Protein AF-S5Z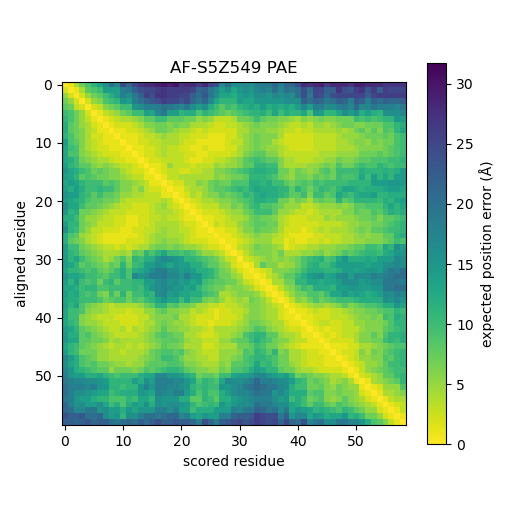549-F1 (afdb_monomer)

Sequence (59 aa):
MEWKKRDSGAPVFVKPYYTTATRIVGVFFGGVEGTTVTGFSEIDGIFCELGNMVVAYDS

Organism: Thermococcus litoralis (strain ATCC 51850 / DSM 5473 / JCM 8560 / NS-C) (NCBI:txid523849)

Nearest PDB structures (foldseek):
  1vit-assembly2_G  TM=5.916E-01  e=6.782E-01  Bos taurus
  3po1-assembly1_C  TM=6.207E-01  e=9.291E-01  Homo sapiens
  1ycp-assembly2_M  TM=6.255E-01  e=1.356E+00  Bos taurus
  3hkj-assembly1_B  TM=5.747E-01  e=1.273E+00  Homo sapiens

Radius of gyration: 14.29 Å; Cα contacts (8 Å, |Δi|>4): 74; chains: 1; bounding box: 33×37×30 Å

Foldseek 3Di:
DPPWPPQFQPWDWDDDPVDNDIDTQFTWHTADPPDPGTDGDGPVVVCVVVPDDDDDDDD

Secondary structure (DSSP, 8-state):
---SSS-TTPEEEE--TT-S--EEEEEEEEE-TTSS-EEEEEHHHHHHHH-----PPP-

Structure (mmCIF, N/CA/C/O backbone):
data_AF-S5Z549-F1
#
_entry.id   AF-S5Z549-F1
#
loop_
_atom_site.group_PDB
_atom_site.id
_atom_site.type_symbol
_atom_site.label_atom_id
_atom_site.label_alt_id
_atom_site.label_comp_id
_atom_site.label_asym_id
_atom_site.label_entity_id
_atom_site.label_seq_id
_atom_site.pdbx_PDB_ins_code
_atom_site.Cartn_x
_atom_site.Cartn_y
_atom_site.Cartn_z
_atom_site.occupancy
_atom_site.B_iso_or_equiv
_atom_site.auth_seq_id
_atom_site.auth_comp_id
_atom_site.auth_asym_id
_atom_site.auth_atom_id
_atom_site.pdbx_PDB_model_num
ATOM 1 N N . MET A 1 1 ? 22.600 3.296 5.746 1.00 40.88 1 MET A N 1
ATOM 2 C CA . MET A 1 1 ? 21.211 2.920 6.089 1.00 40.88 1 MET A CA 1
ATOM 3 C C . MET A 1 1 ? 20.517 2.571 4.779 1.00 40.88 1 MET A C 1
ATOM 5 O O . MET A 1 1 ? 20.171 3.465 4.025 1.00 40.88 1 MET A O 1
ATOM 9 N N . GLU A 1 2 ? 20.452 1.283 4.446 1.00 41.47 2 GLU A N 1
ATOM 10 C CA . GLU A 1 2 ? 20.130 0.769 3.103 1.00 41.47 2 GLU A CA 1
ATOM 11 C C . GLU A 1 2 ? 18.698 0.188 3.074 1.00 41.47 2 GLU A C 1
ATOM 13 O O . GLU A 1 2 ? 18.492 -0.998 2.862 1.00 41.47 2 GLU A O 1
ATOM 18 N N . TRP A 1 3 ? 17.691 1.013 3.390 1.00 49.34 3 TRP A N 1
ATOM 19 C CA . TRP A 1 3 ? 16.308 0.565 3.668 1.00 49.34 3 TRP A CA 1
ATOM 20 C C . TRP A 1 3 ? 15.262 1.177 2.722 1.00 49.34 3 TRP A C 1
ATOM 22 O O . TRP A 1 3 ? 14.223 1.636 3.172 1.00 49.34 3 TRP A O 1
ATOM 32 N N . LYS A 1 4 ? 15.545 1.288 1.416 1.00 56.62 4 LYS A N 1
ATOM 33 C CA . LYS A 1 4 ? 14.552 1.842 0.464 1.00 56.62 4 LYS A CA 1
ATOM 34 C C . LYS A 1 4 ? 14.441 1.131 -0.886 1.00 56.62 4 LYS A C 1
ATOM 36 O O . LYS A 1 4 ? 13.468 1.354 -1.595 1.00 56.62 4 LYS A O 1
ATOM 41 N N . LYS A 1 5 ? 15.395 0.268 -1.260 1.00 58.94 5 LYS A N 1
ATOM 42 C CA . LYS A 1 5 ? 15.394 -0.396 -2.581 1.00 58.94 5 LYS A CA 1
ATOM 43 C C . LYS A 1 5 ? 14.527 -1.658 -2.667 1.00 58.94 5 LYS A C 1
ATOM 45 O O . LYS A 1 5 ? 14.289 -2.123 -3.773 1.00 58.94 5 LYS A O 1
ATOM 50 N N . ARG A 1 6 ? 14.086 -2.229 -1.540 1.00 67.81 6 ARG A N 1
ATOM 51 C CA . ARG A 1 6 ? 13.353 -3.512 -1.510 1.00 67.81 6 ARG A CA 1
ATOM 52 C C . ARG A 1 6 ? 11.875 -3.399 -1.149 1.00 67.81 6 ARG A C 1
ATOM 54 O O . ARG A 1 6 ? 11.177 -4.399 -1.225 1.00 67.81 6 ARG A O 1
ATOM 61 N N . ASP A 1 7 ? 11.407 -2.202 -0.814 1.00 77.88 7 ASP A N 1
ATOM 62 C CA . ASP A 1 7 ? 10.036 -2.009 -0.334 1.00 77.88 7 ASP A CA 1
ATOM 63 C C . ASP 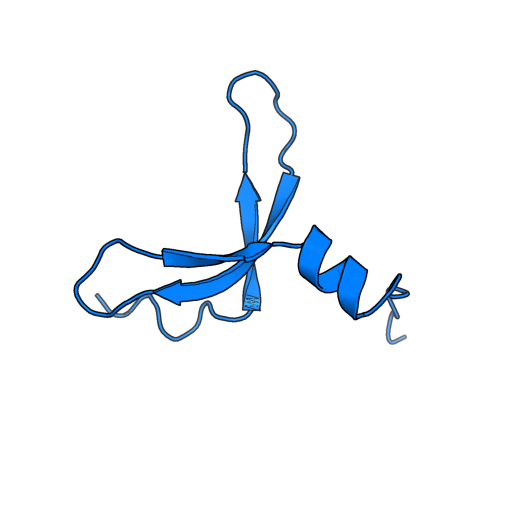A 1 7 ? 9.061 -1.655 -1.469 1.00 77.88 7 ASP A C 1
ATOM 65 O O . ASP A 1 7 ? 7.861 -1.529 -1.238 1.00 77.88 7 ASP A O 1
ATOM 69 N N . SER A 1 8 ? 9.5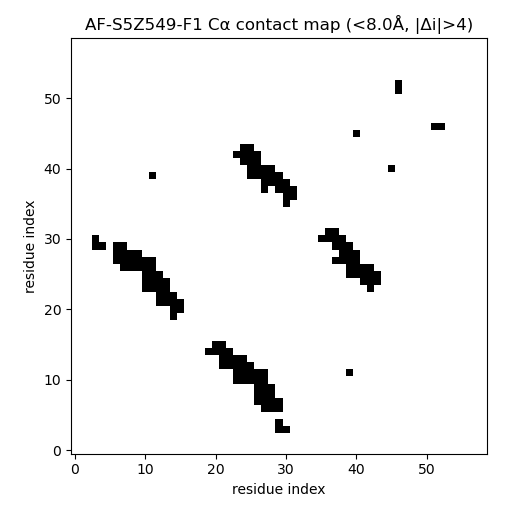49 -1.491 -2.708 1.00 83.00 8 SER A N 1
ATOM 70 C CA . SER A 1 8 ? 8.704 -1.271 -3.889 1.00 83.00 8 SER A CA 1
ATOM 71 C C . SER A 1 8 ? 7.681 -2.398 -4.038 1.00 83.00 8 SER A C 1
ATOM 73 O O . SER A 1 8 ? 8.035 -3.574 -4.028 1.00 83.00 8 SER A O 1
ATOM 75 N N . GLY A 1 9 ? 6.408 -2.033 -4.180 1.00 84.19 9 GLY A N 1
ATOM 76 C CA . GLY A 1 9 ? 5.281 -2.966 -4.187 1.00 84.19 9 GLY A CA 1
ATOM 77 C C . GLY A 1 9 ? 4.626 -3.174 -2.816 1.00 84.19 9 GLY A C 1
ATOM 78 O O . GLY A 1 9 ? 3.560 -3.781 -2.751 1.00 84.19 9 GLY A O 1
ATOM 79 N N . ALA A 1 10 ? 5.202 -2.661 -1.723 1.00 88.06 10 ALA A N 1
ATOM 80 C CA . ALA A 1 10 ? 4.605 -2.798 -0.398 1.00 88.06 10 ALA A CA 1
ATOM 81 C C . ALA A 1 10 ? 3.330 -1.940 -0.247 1.00 88.06 10 ALA A C 1
ATOM 83 O O . ALA A 1 10 ? 3.286 -0.803 -0.732 1.00 88.06 10 ALA A O 1
ATOM 84 N N . PRO A 1 11 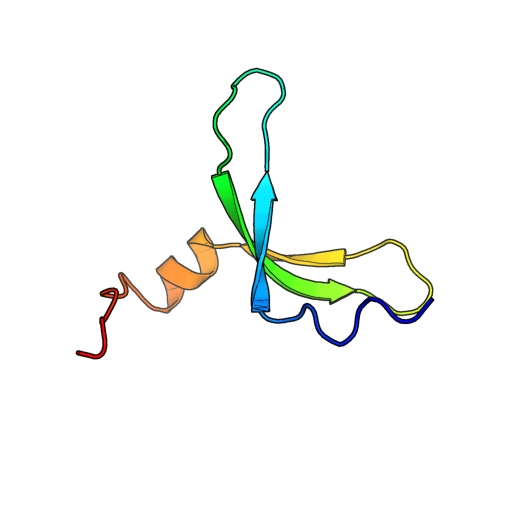? 2.298 -2.437 0.459 1.00 87.88 11 PRO A N 1
ATOM 85 C CA . PRO A 1 11 ? 1.105 -1.654 0.757 1.00 87.88 11 PRO A CA 1
ATOM 86 C C . PRO A 1 11 ? 1.416 -0.503 1.721 1.00 87.88 11 PRO A C 1
ATOM 88 O O . PRO A 1 11 ? 2.114 -0.671 2.723 1.00 87.88 11 PRO A O 1
ATOM 91 N N . VAL A 1 12 ? 0.845 0.667 1.442 1.00 88.25 12 VAL A N 1
ATOM 92 C CA .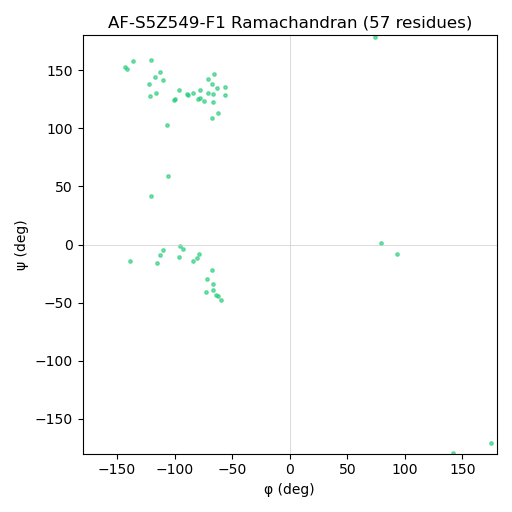 VAL A 1 12 ? 0.920 1.855 2.297 1.00 88.25 12 VAL A CA 1
ATOM 93 C C . VAL A 1 12 ? -0.371 1.985 3.087 1.00 88.25 12 VAL A C 1
ATOM 95 O O . VAL A 1 12 ? -1.465 2.049 2.521 1.00 88.25 12 VAL A O 1
ATOM 98 N N . PHE A 1 13 ? -0.233 2.056 4.409 1.00 88.69 13 PHE A N 1
ATOM 99 C CA . PHE A 1 13 ? -1.349 2.145 5.339 1.00 88.69 13 PHE A CA 1
ATOM 100 C C . PHE A 1 13 ? -1.419 3.520 6.000 1.00 88.69 13 PHE A C 1
ATOM 102 O O . PHE A 1 13 ? -0.403 4.080 6.410 1.00 88.69 13 PHE A O 1
ATOM 109 N N . VAL A 1 14 ? -2.636 4.030 6.184 1.00 86.19 14 VAL A N 1
ATOM 110 C CA . VAL A 1 14 ? -2.910 5.213 7.005 1.00 86.19 14 VAL A CA 1
ATOM 111 C C . VAL A 1 14 ? -3.787 4.809 8.180 1.00 86.19 14 VAL A C 1
ATOM 113 O O . VAL A 1 14 ? -4.828 4.173 8.006 1.00 86.19 14 VAL A O 1
ATOM 116 N N . LYS A 1 15 ? -3.371 5.224 9.378 1.00 87.62 15 LYS A N 1
ATOM 117 C CA . LYS A 1 15 ? -4.158 5.146 10.608 1.00 87.62 15 LYS A CA 1
ATOM 118 C C . LYS A 1 15 ? -4.630 6.558 10.976 1.00 87.62 15 LYS A C 1
ATOM 120 O O . LYS A 1 15 ? -3.816 7.349 11.456 1.00 87.62 15 LYS A O 1
ATOM 125 N N . PRO A 1 16 ? -5.898 6.921 10.722 1.00 83.00 16 PRO A N 1
ATOM 126 C CA . PRO A 1 16 ? -6.408 8.231 11.103 1.00 83.00 16 PRO A CA 1
ATOM 127 C C . PRO A 1 16 ? -6.439 8.371 12.630 1.00 83.00 16 PRO A C 1
ATOM 129 O O . PRO A 1 16 ? -6.697 7.408 13.341 1.00 83.00 16 PRO A O 1
ATOM 132 N N . TYR A 1 17 ? -6.217 9.577 13.151 1.00 85.69 17 TYR A N 1
ATOM 133 C CA . TYR A 1 17 ? -6.154 9.810 14.603 1.00 85.69 17 TYR A CA 1
ATOM 134 C C . TYR A 1 17 ? -7.500 9.609 15.323 1.00 85.69 17 TYR A C 1
ATOM 136 O O . TYR A 1 17 ? -7.529 9.392 16.530 1.00 85.69 17 TYR A O 1
ATOM 144 N N . TYR A 1 18 ? -8.611 9.698 14.591 1.00 86.62 18 TYR A N 1
ATOM 145 C CA . TYR A 1 18 ? -9.975 9.640 15.121 1.00 86.62 18 TYR A CA 1
ATOM 146 C C . TYR A 1 18 ? -10.602 8.239 15.065 1.00 86.62 18 TYR A C 1
ATOM 148 O O . TYR A 1 18 ? -11.747 8.068 15.475 1.00 86.62 18 TYR A O 1
ATOM 156 N N . THR A 1 19 ? -9.896 7.233 14.539 1.00 85.19 19 THR A N 1
ATOM 157 C CA . THR A 1 19 ? -10.396 5.855 14.472 1.00 85.19 19 THR A CA 1
ATOM 158 C C . THR A 1 19 ? -9.277 4.846 14.704 1.00 85.19 19 THR A C 1
ATOM 160 O O . THR A 1 19 ? -8.104 5.100 14.443 1.00 85.19 19 THR A O 1
ATOM 163 N N . THR A 1 20 ? -9.635 3.670 15.209 1.00 83.81 20 THR A N 1
ATOM 164 C CA . THR A 1 20 ? -8.711 2.537 15.340 1.00 83.81 20 THR A CA 1
ATOM 165 C C . THR A 1 20 ? -8.524 1.780 14.026 1.00 83.81 20 THR A C 1
ATOM 167 O O . THR A 1 20 ? -7.606 0.967 13.932 1.00 83.81 20 THR A O 1
ATOM 170 N N . ALA A 1 21 ? -9.357 2.050 13.015 1.00 87.81 21 ALA A N 1
ATOM 171 C CA . ALA A 1 21 ? -9.285 1.398 11.717 1.00 87.81 21 ALA A CA 1
ATOM 172 C C . ALA A 1 21 ? -8.058 1.860 10.914 1.00 87.81 21 ALA A C 1
ATOM 174 O O . ALA A 1 21 ? -7.821 3.054 10.727 1.00 87.81 21 ALA A O 1
ATOM 175 N N . THR A 1 22 ? -7.311 0.892 10.391 1.00 88.19 22 THR A N 1
ATOM 176 C CA . THR A 1 22 ? -6.230 1.118 9.430 1.00 88.19 22 THR A CA 1
ATOM 177 C C . THR A 1 22 ? -6.779 0.908 8.024 1.00 88.19 22 THR A C 1
ATOM 179 O O . THR A 1 22 ? -7.440 -0.098 7.769 1.00 88.19 22 THR A O 1
ATOM 182 N N . ARG A 1 23 ? -6.489 1.830 7.104 1.00 85.69 23 ARG A N 1
ATOM 183 C CA . ARG A 1 23 ? -6.864 1.703 5.687 1.00 85.69 23 ARG A CA 1
ATOM 184 C C . ARG A 1 23 ? -5.631 1.645 4.797 1.00 85.69 23 ARG A C 1
ATOM 186 O O . ARG A 1 23 ? -4.648 2.331 5.076 1.00 85.69 23 ARG A O 1
ATOM 193 N N . ILE A 1 24 ? -5.698 0.858 3.727 1.00 87.38 24 ILE A N 1
ATOM 194 C CA . ILE A 1 24 ? -4.704 0.896 2.650 1.00 87.38 24 ILE A CA 1
ATOM 195 C C . ILE A 1 24 ? -5.019 2.113 1.781 1.00 87.38 24 ILE A C 1
ATOM 197 O O . ILE A 1 24 ? -6.180 2.342 1.452 1.00 87.38 24 ILE A O 1
ATOM 201 N N . VAL A 1 25 ? -4.002 2.905 1.450 1.00 89.19 25 VAL A N 1
ATOM 202 C CA . VAL A 1 25 ? -4.148 4.097 0.595 1.00 89.19 25 VAL A CA 1
ATOM 203 C C . VAL A 1 25 ? -3.402 3.976 -0.726 1.00 89.19 25 VAL A C 1
ATOM 205 O O . VAL A 1 25 ? -3.673 4.734 -1.650 1.00 89.19 25 VAL A O 1
ATOM 208 N N . GLY A 1 26 ? -2.473 3.029 -0.840 1.00 90.81 26 GLY A N 1
ATOM 209 C CA . GLY A 1 26 ? -1.676 2.893 -2.045 1.00 90.81 26 GLY A CA 1
ATOM 210 C C . GLY A 1 26 ? -0.584 1.849 -1.955 1.00 90.81 26 GLY A C 1
ATOM 211 O O . GLY A 1 26 ? -0.508 1.081 -0.995 1.00 90.81 26 GLY A O 1
ATOM 212 N N . VAL A 1 27 ? 0.272 1.853 -2.970 1.00 89.38 27 VAL A N 1
ATOM 213 C CA . VAL A 1 27 ? 1.415 0.951 -3.11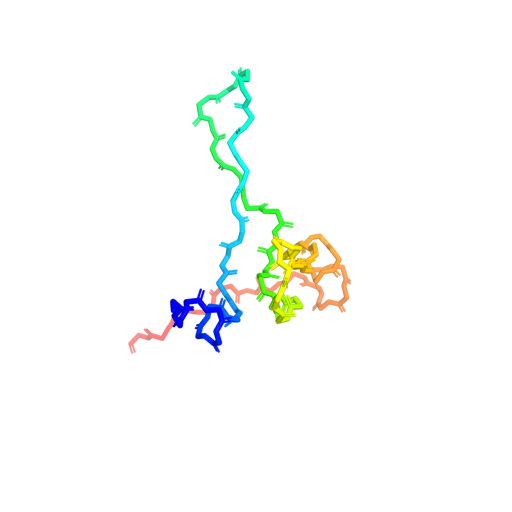3 1.00 89.38 27 VAL A CA 1
ATOM 214 C C . VAL A 1 27 ? 2.688 1.780 -3.216 1.00 89.38 27 VAL A C 1
ATOM 216 O O . VAL A 1 27 ? 2.775 2.702 -4.026 1.00 89.38 27 VAL A O 1
ATOM 219 N N . PHE A 1 28 ? 3.678 1.472 -2.384 1.00 88.50 28 PHE A N 1
ATOM 220 C CA . PHE A 1 28 ? 4.961 2.164 -2.372 1.00 88.50 28 PHE A CA 1
ATOM 221 C C . PHE A 1 28 ? 5.722 1.890 -3.672 1.00 88.50 28 PHE A C 1
ATOM 223 O O . PHE A 1 28 ? 5.901 0.733 -4.052 1.00 88.50 28 PHE A O 1
ATOM 230 N N . PHE A 1 29 ? 6.213 2.935 -4.343 1.00 85.31 29 PHE A N 1
ATOM 231 C CA . PHE A 1 29 ? 7.023 2.777 -5.560 1.00 85.31 29 PHE A CA 1
ATOM 232 C C . PHE A 1 29 ? 8.482 3.211 -5.385 1.00 85.31 29 PHE A C 1
ATOM 234 O O . PHE A 1 29 ? 9.305 2.941 -6.258 1.00 85.31 29 PHE A O 1
ATOM 241 N N . GLY A 1 30 ? 8.836 3.835 -4.260 1.00 80.56 30 GLY A N 1
ATOM 242 C CA . GLY A 1 30 ? 10.205 4.253 -3.976 1.00 80.56 30 GLY A CA 1
ATOM 243 C C . GLY A 1 30 ? 10.291 5.599 -3.264 1.00 80.56 30 GLY A C 1
ATOM 244 O O . GLY A 1 30 ? 9.296 6.258 -2.970 1.00 80.56 30 GLY A O 1
ATOM 245 N N . GLY A 1 31 ? 11.520 6.025 -2.990 1.00 74.69 31 GLY A N 1
ATOM 246 C CA . GLY A 1 31 ? 11.825 7.370 -2.511 1.00 74.69 31 GLY A CA 1
ATOM 247 C C . GLY A 1 31 ? 13.033 7.932 -3.245 1.00 74.69 31 GLY A C 1
ATOM 248 O O . GLY A 1 31 ? 13.845 7.173 -3.775 1.00 74.69 31 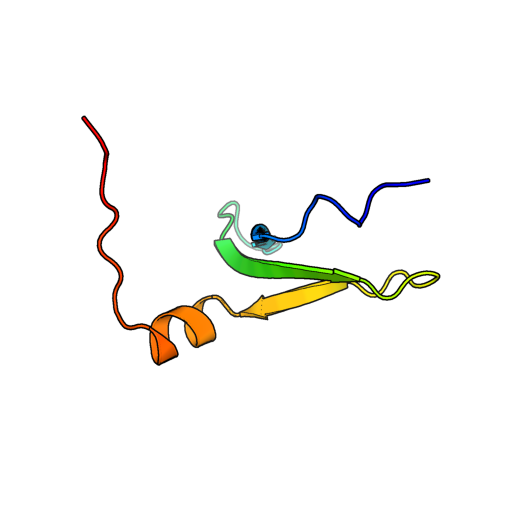GLY A O 1
ATOM 249 N N . VAL A 1 32 ? 13.161 9.256 -3.271 1.00 69.94 32 VAL A N 1
ATOM 250 C CA . VAL A 1 32 ? 14.331 9.904 -3.876 1.00 69.94 32 VAL A CA 1
ATOM 251 C C . VAL A 1 32 ? 15.520 9.726 -2.932 1.00 69.94 32 VAL A C 1
ATOM 253 O O . VAL A 1 32 ? 15.442 10.079 -1.750 1.00 69.94 32 VAL A O 1
ATOM 256 N N . GLU A 1 33 ? 16.606 9.142 -3.439 1.00 66.81 33 GLU A N 1
ATOM 257 C CA . GLU A 1 33 ? 17.835 8.910 -2.678 1.00 66.81 33 GLU A CA 1
ATOM 258 C C . GLU A 1 33 ? 18.368 10.229 -2.094 1.00 66.81 33 GLU A C 1
ATOM 260 O O . GLU A 1 33 ? 18.346 11.268 -2.747 1.00 66.81 33 GLU A O 1
ATOM 265 N N . GLY A 1 34 ? 18.777 10.211 -0.823 1.00 67.69 34 GLY A N 1
ATOM 266 C CA . GLY A 1 34 ? 19.186 11.423 -0.104 1.00 67.69 34 GLY A CA 1
ATOM 267 C C . GLY A 1 34 ? 18.036 12.288 0.431 1.00 67.69 34 GLY A C 1
ATOM 268 O O . GLY A 1 34 ? 18.301 13.296 1.078 1.00 67.69 34 GLY A O 1
ATOM 269 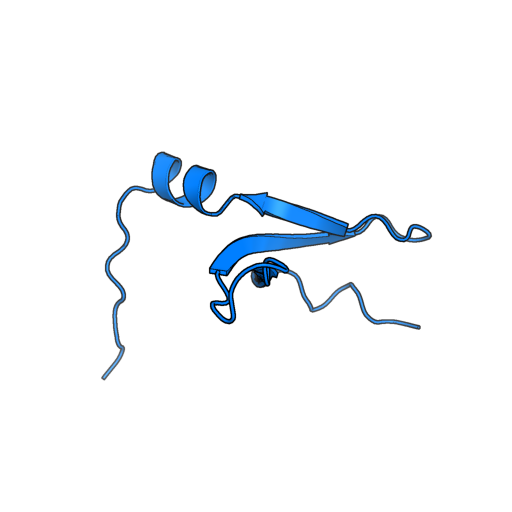N N . THR A 1 35 ? 16.770 11.892 0.236 1.00 65.31 35 THR A N 1
ATOM 270 C CA . THR A 1 35 ? 15.604 12.599 0.795 1.00 65.31 35 THR A CA 1
ATOM 271 C C . THR A 1 35 ? 14.753 11.712 1.714 1.00 65.31 35 THR A C 1
ATOM 273 O O . THR A 1 35 ? 14.752 10.474 1.644 1.00 65.31 35 THR A O 1
ATOM 276 N N . THR A 1 36 ? 13.974 12.354 2.588 1.00 63.62 36 THR A N 1
ATOM 277 C CA . THR A 1 36 ? 12.895 11.702 3.350 1.00 63.62 36 THR A CA 1
ATOM 278 C C . THR A 1 36 ? 11.629 11.509 2.516 1.00 63.62 36 THR A C 1
ATOM 280 O O . THR A 1 36 ? 10.729 10.793 2.951 1.00 63.62 36 THR A O 1
ATOM 283 N N . VAL A 1 37 ? 11.572 12.082 1.308 1.00 60.47 37 VAL A N 1
ATOM 284 C CA . VAL A 1 37 ? 10.417 11.980 0.419 1.00 60.47 37 VAL A CA 1
ATOM 285 C C . VAL A 1 37 ? 10.269 10.533 -0.043 1.00 60.47 37 VAL A C 1
ATOM 287 O O . VAL A 1 37 ? 11.189 9.917 -0.587 1.00 60.47 37 VAL A O 1
ATOM 290 N N . THR A 1 3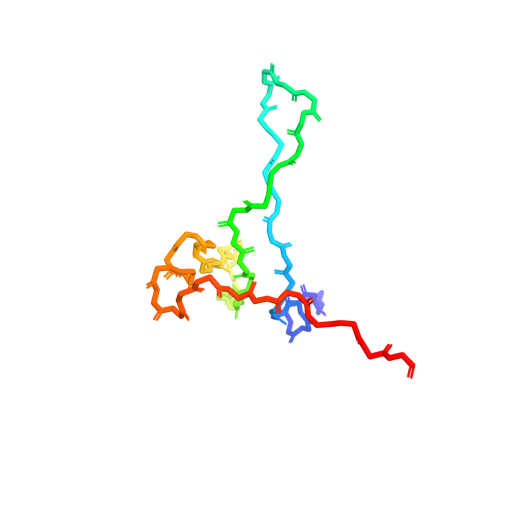8 ? 9.095 9.981 0.230 1.00 72.56 38 THR A N 1
ATOM 291 C CA . THR A 1 38 ? 8.657 8.649 -0.184 1.00 72.56 38 THR A CA 1
ATOM 292 C C . THR A 1 38 ? 7.382 8.818 -0.995 1.00 72.56 38 THR A C 1
ATOM 294 O O . THR A 1 38 ? 6.553 9.664 -0.664 1.00 72.56 38 THR A O 1
ATOM 297 N N . GLY A 1 39 ? 7.270 8.079 -2.094 1.00 81.62 39 GLY A N 1
ATOM 298 C CA . GLY A 1 39 ? 6.137 8.134 -3.008 1.00 81.62 39 GLY A CA 1
ATOM 299 C C . GLY A 1 39 ? 5.340 6.835 -2.984 1.00 81.62 39 GLY A C 1
ATOM 300 O O . GLY A 1 39 ? 5.889 5.749 -2.770 1.00 81.62 39 GLY A O 1
ATOM 301 N N . PHE A 1 40 ? 4.036 6.952 -3.215 1.00 86.94 40 PHE A N 1
ATOM 302 C CA . PHE A 1 40 ? 3.146 5.815 -3.407 1.00 86.94 40 PHE A CA 1
ATOM 303 C C . PHE A 1 40 ? 2.109 6.124 -4.487 1.00 86.94 40 PHE A C 1
ATOM 305 O O . PHE A 1 40 ? 1.745 7.283 -4.684 1.00 86.94 40 PHE A O 1
ATOM 312 N N . SER A 1 41 ? 1.653 5.088 -5.186 1.00 86.81 41 SER A N 1
ATOM 313 C CA . SER A 1 41 ? 0.549 5.176 -6.144 1.00 86.81 41 SER A CA 1
ATOM 314 C C . SER A 1 41 ? -0.761 4.938 -5.406 1.00 86.81 41 SER A C 1
ATOM 316 O O . SER A 1 41 ? -0.867 3.956 -4.670 1.00 86.81 41 SER A O 1
ATOM 318 N N . GLU A 1 42 ? -1.738 5.828 -5.572 1.00 88.75 42 GLU A N 1
ATOM 319 C CA . GLU A 1 42 ? -3.038 5.721 -4.905 1.00 88.75 42 GLU A CA 1
ATOM 320 C C . GLU A 1 42 ? -3.792 4.464 -5.341 1.00 88.75 42 GLU A C 1
ATOM 322 O O . GLU A 1 42 ? -3.877 4.149 -6.529 1.00 88.75 42 GLU A O 1
ATOM 327 N N . ILE A 1 43 ? -4.355 3.747 -4.368 1.00 86.00 43 ILE A N 1
ATOM 328 C CA . ILE A 1 43 ? -5.004 2.460 -4.628 1.00 86.00 43 ILE A CA 1
ATOM 329 C C . ILE A 1 43 ? -6.270 2.606 -5.483 1.00 86.00 43 ILE A C 1
ATOM 331 O O . ILE A 1 43 ? -6.531 1.765 -6.341 1.00 86.00 43 ILE A O 1
ATOM 335 N N . ASP A 1 44 ? -6.996 3.713 -5.317 1.00 82.62 44 ASP A N 1
ATOM 336 C CA . ASP A 1 44 ? -8.190 4.026 -6.105 1.00 82.62 44 ASP A CA 1
ATOM 337 C C . ASP A 1 44 ? -7.837 4.285 -7.576 1.00 82.62 44 ASP A C 1
ATOM 339 O O . ASP A 1 44 ? -8.541 3.818 -8.467 1.00 82.62 44 ASP A O 1
ATOM 343 N N . GLY A 1 45 ? -6.715 4.965 -7.844 1.00 81.62 45 GLY A N 1
ATOM 344 C CA . GLY A 1 45 ? -6.209 5.172 -9.203 1.00 81.62 45 GLY A CA 1
ATOM 345 C C . GLY A 1 45 ? -5.855 3.851 -9.888 1.00 81.62 45 GLY A C 1
ATOM 346 O O . GLY A 1 45 ? -6.278 3.609 -11.016 1.00 81.62 45 GLY A O 1
ATOM 347 N N . ILE A 1 46 ? -5.174 2.953 -9.167 1.00 82.81 46 ILE A N 1
ATOM 348 C CA . ILE A 1 46 ? -4.816 1.616 -9.666 1.00 82.81 46 ILE A CA 1
ATOM 349 C C . ILE A 1 46 ? -6.073 0.808 -10.028 1.00 82.81 46 ILE A C 1
ATOM 351 O O . ILE A 1 46 ? -6.147 0.232 -11.113 1.00 82.81 46 ILE A O 1
ATOM 355 N N . PHE A 1 47 ? -7.078 0.767 -9.147 1.00 80.81 47 PHE A N 1
ATOM 356 C CA . PHE A 1 47 ? -8.316 0.026 -9.415 1.00 80.81 47 PHE A CA 1
ATOM 357 C C . PHE A 1 47 ? -9.203 0.685 -10.476 1.00 80.81 47 PHE A C 1
ATOM 359 O O . PHE A 1 47 ? -9.913 -0.021 -11.189 1.00 80.81 47 PHE A O 1
ATOM 366 N N . CYS A 1 48 ? -9.159 2.011 -10.615 1.00 82.94 48 CYS A N 1
ATOM 367 C CA . CYS A 1 48 ? -9.859 2.718 -11.686 1.00 82.94 48 CYS A CA 1
ATOM 368 C C . CYS A 1 48 ? -9.306 2.328 -13.066 1.00 82.94 48 CYS A C 1
ATOM 370 O O . CYS A 1 48 ? -10.076 2.054 -13.984 1.00 82.94 48 CYS A O 1
ATOM 372 N N . GLU A 1 49 ? -7.979 2.248 -13.199 1.00 83.31 49 GLU A N 1
ATOM 373 C CA . GLU A 1 49 ? -7.319 1.893 -14.461 1.00 83.31 49 GLU A CA 1
ATOM 374 C C . GLU A 1 49 ? -7.460 0.409 -14.815 1.00 83.31 49 GLU A C 1
ATOM 376 O O . GLU A 1 49 ? -7.668 0.061 -15.977 1.00 83.31 49 GLU A O 1
ATOM 381 N N . LEU A 1 50 ? -7.342 -0.473 -13.822 1.00 82.06 50 LEU A N 1
ATOM 382 C CA . LEU A 1 50 ? -7.281 -1.920 -14.044 1.00 82.06 50 LEU A CA 1
ATOM 383 C C . LEU A 1 50 ? -8.640 -2.619 -13.879 1.00 82.06 50 LEU A C 1
ATOM 385 O O . LEU A 1 50 ? -8.784 -3.786 -14.247 1.00 82.06 50 LEU A O 1
ATOM 389 N N . GLY A 1 51 ? -9.641 -1.911 -13.354 1.00 74.69 51 GLY A N 1
ATOM 390 C CA . GLY A 1 51 ? -10.939 -2.465 -12.987 1.00 74.69 51 GLY A CA 1
ATOM 391 C C . GLY A 1 51 ? -10.893 -3.302 -11.704 1.00 74.69 51 GLY A C 1
ATOM 392 O O . GLY A 1 51 ? -9.847 -3.504 -11.083 1.00 74.69 51 GLY A O 1
ATOM 393 N N . ASN A 1 52 ? -12.059 -3.809 -11.291 1.00 71.12 52 ASN A N 1
ATOM 394 C CA . ASN A 1 52 ? -12.160 -4.693 -10.129 1.00 71.12 52 ASN A CA 1
ATOM 395 C C . ASN A 1 52 ? -11.362 -5.979 -10.372 1.00 71.12 52 ASN A C 1
ATOM 397 O O . ASN A 1 52 ? -11.739 -6.807 -11.202 1.00 71.12 52 ASN A O 1
ATOM 401 N N . MET A 1 53 ? -10.283 -6.164 -9.616 1.00 70.06 53 MET A N 1
ATOM 402 C CA . MET A 1 53 ? -9.504 -7.395 -9.647 1.00 70.06 53 MET A CA 1
ATOM 403 C C . MET A 1 53 ? -10.122 -8.441 -8.723 1.00 70.06 53 MET A C 1
ATOM 405 O O . MET A 1 53 ? -10.399 -8.173 -7.553 1.00 70.06 53 MET A O 1
ATOM 409 N N . VAL A 1 54 ? -10.309 -9.656 -9.235 1.00 69.75 54 VAL A N 1
ATOM 410 C CA . VAL A 1 54 ? -10.670 -10.809 -8.408 1.00 69.75 54 VAL A CA 1
ATOM 411 C C . VAL A 1 54 ? -9.408 -11.299 -7.706 1.00 69.75 54 VAL A C 1
ATOM 413 O O . VAL A 1 54 ? -8.403 -11.581 -8.357 1.00 69.75 54 VAL A O 1
ATOM 416 N N . VAL A 1 55 ? -9.457 -11.413 -6.380 1.00 75.12 55 VAL A N 1
ATOM 417 C CA . VAL A 1 55 ? -8.397 -12.081 -5.618 1.00 75.12 55 VAL A CA 1
ATOM 418 C C . VAL A 1 55 ? -8.443 -13.567 -5.966 1.00 75.12 55 VAL A C 1
ATOM 420 O O . VAL A 1 55 ? -9.389 -14.263 -5.598 1.00 75.12 55 VAL A O 1
ATOM 423 N N . ALA A 1 56 ? -7.446 -14.041 -6.709 1.00 71.75 56 ALA A N 1
ATOM 424 C CA . ALA A 1 56 ? -7.277 -15.456 -7.007 1.00 71.75 56 ALA A CA 1
ATOM 425 C C . ALA A 1 56 ? -6.426 -16.112 -5.914 1.00 71.75 56 ALA A C 1
ATOM 427 O O . ALA A 1 56 ? -5.353 -15.615 -5.570 1.00 71.75 56 ALA A O 1
ATOM 428 N N . TYR A 1 57 ? -6.912 -17.228 -5.378 1.00 74.88 57 TYR A N 1
ATOM 429 C CA . TYR A 1 57 ? -6.150 -18.098 -4.491 1.00 74.88 57 TYR A CA 1
ATOM 430 C C . TYR A 1 57 ? -5.636 -19.267 -5.328 1.00 74.88 57 TYR A C 1
ATOM 432 O O . TYR A 1 57 ? -6.434 -19.925 -5.994 1.00 74.88 57 TYR A O 1
ATOM 440 N N . ASP A 1 58 ? -4.326 -19.495 -5.315 1.00 71.44 58 ASP A N 1
ATOM 441 C CA . ASP A 1 58 ? -3.750 -20.729 -5.848 1.00 71.44 58 ASP A CA 1
ATOM 442 C C . ASP A 1 58 ? -3.918 -21.824 -4.784 1.00 71.44 58 ASP A C 1
ATOM 444 O O . ASP A 1 58 ? -3.586 -21.596 -3.614 1.00 71.44 58 ASP A O 1
ATOM 448 N N . SER A 1 59 ? -4.533 -22.946 -5.164 1.00 62.78 59 SER A N 1
ATOM 449 C CA . SER A 1 59 ? -4.896 -24.062 -4.275 1.00 62.78 59 SER A CA 1
ATOM 450 C C . SER A 1 59 ? -3.900 -25.204 -4.362 1.00 62.78 59 SER A C 1
ATOM 452 O O . SER A 1 59 ? -3.693 -25.668 -5.506 1.00 62.78 59 SER A O 1
#

pLDDT: mean 77.51, std 11.85, range [40.88, 90.81]

Solvent-accessible surface area (backbone atoms only — not comparable to full-atom values): 3930 Å² total; per-residue (Å²): 136,92,85,56,88,79,52,54,72,38,79,36,73,47,68,52,94,92,49,93,62,72,42,79,53,22,33,26,69,38,54,53,86,98,53,90,55,70,47,60,49,48,45,67,59,54,39,68,76,71,41,92,75,79,90,80,80,92,130

Mean predicted aligned error: 8.6 Å